Protein AF-A0AA37B321-F1 (afdb_monomer)

pLDDT: mean 78.09, std 16.92, range [36.75, 95.25]

Radius of gyration: 20.8 Å; Cα contacts (8 Å, |Δi|>4): 104; chains: 1; bounding box: 79×40×38 Å

Mean predicted aligned error: 10.74 Å

Sequence (140 aa):
MSIDNVVQYASPTEPSHASQALMEHLFSLRSLPCQQHLNEIASLSLEIQSLDTLNQLSILRDTAERQHLFENFESSSWFVQEGGDYLYRPELLRNAPLTKVILLLKETLTYRNWQGLLQLAHPHYLPQLLERIRDFSDLD

Foldseek 3Di:
DDDDPPPPDPDPDDQPPVRVVVVVVVLLVVQAFDLVLLQVLLVLCVVCVPPDPVVSLVVSLVVCVVVVRRVSPDQDPCCVVPVLCCQAVVVVLVPDDRSSLVNNSVCCSPPPCNVVSNVSGDPCSVVSSSVSSNVSHPDD

Solvent-accessible surface area (backbone atoms only — not comparable to full-atom values): 8390 Å² total; per-residue (Å²): 138,85,82,83,84,76,80,77,76,76,73,86,73,76,74,49,71,69,53,45,54,49,47,52,53,53,56,58,56,76,32,56,65,53,70,68,57,40,37,51,53,31,52,50,50,64,74,40,61,87,51,57,72,69,60,36,50,51,54,50,35,60,48,38,62,77,64,51,59,55,77,66,43,78,90,63,72,53,46,82,77,57,48,56,53,41,32,63,39,38,77,57,41,83,76,50,53,68,67,58,52,52,51,50,50,50,51,58,57,68,43,91,53,53,69,64,51,56,73,65,27,37,94,54,23,64,62,43,52,49,50,48,46,37,76,74,28,88,78,129

Secondary structure (DSSP, 8-state):
------------PPPPHHHHHHHHHHHHHHTSPPHHHHHHHHHHHHHTTTS-HHHHHHHHHHHHHHTTTTTTPPPPTHIIIIIHHHHH-GGGGGG--HHHHHHHHHHHHH-S-HHHHHHHS-TTHHHHHHHHHHTTS---

Nearest PDB structures (foldseek):
  6gtd-assembly1_A  TM=2.897E-01  e=9.690E+00  Francisella tularensis subsp. novicida U112

Structure (mmCIF, N/CA/C/O backbone):
data_AF-A0AA37B321-F1
#
_entry.id   AF-A0AA37B321-F1
#
loop_
_atom_site.group_PDB
_atom_site.id
_atom_site.type_symbol
_atom_site.label_atom_id
_atom_site.label_alt_id
_atom_site.label_comp_id
_atom_site.label_asym_id
_atom_site.label_entity_id
_atom_site.label_seq_id
_atom_site.pdbx_PDB_ins_code
_atom_site.Cartn_x
_atom_site.Cartn_y
_atom_site.Cartn_z
_atom_site.occupancy
_atom_site.B_iso_or_equiv
_atom_site.auth_seq_id
_atom_site.auth_comp_id
_atom_site.auth_asym_id
_atom_site.auth_atom_id
_atom_site.pdbx_PDB_model_num
ATOM 1 N N . MET A 1 1 ? 66.716 -24.145 -22.732 1.00 37.94 1 MET A N 1
ATOM 2 C CA . MET A 1 1 ? 65.586 -23.382 -23.294 1.00 37.94 1 MET A CA 1
ATOM 3 C C . MET A 1 1 ? 64.399 -23.635 -22.379 1.00 37.94 1 MET A C 1
ATOM 5 O O . MET A 1 1 ? 63.928 -24.763 -22.354 1.00 37.94 1 MET A O 1
ATOM 9 N N . SER A 1 2 ? 64.023 -22.659 -21.550 1.00 39.19 2 SER A N 1
ATOM 10 C CA . SER A 1 2 ? 62.854 -22.753 -20.660 1.00 39.19 2 SER A CA 1
ATOM 11 C C . SER A 1 2 ? 61.662 -22.112 -21.358 1.00 39.19 2 SER A C 1
ATOM 13 O O . SER A 1 2 ? 61.799 -21.018 -21.898 1.00 39.19 2 SER A O 1
ATOM 15 N N . ILE A 1 3 ? 60.528 -22.809 -21.383 1.00 44.16 3 ILE A N 1
ATOM 16 C CA . ILE A 1 3 ? 59.255 -22.288 -21.883 1.00 44.16 3 ILE A CA 1
ATOM 17 C C . ILE A 1 3 ? 58.420 -21.960 -20.646 1.00 44.16 3 ILE A C 1
ATOM 19 O O . ILE A 1 3 ? 57.939 -22.867 -19.967 1.00 44.16 3 ILE A O 1
ATOM 23 N N . ASP A 1 4 ? 58.304 -20.673 -20.329 1.00 43.28 4 ASP A N 1
ATOM 24 C CA . ASP A 1 4 ? 57.381 -20.164 -19.318 1.00 43.28 4 ASP A CA 1
ATOM 25 C C . ASP A 1 4 ? 55.942 -20.329 -19.822 1.00 43.28 4 ASP A C 1
ATOM 27 O O . ASP A 1 4 ? 55.496 -19.650 -20.747 1.00 43.28 4 ASP A O 1
ATOM 31 N N . ASN A 1 5 ? 55.211 -21.258 -19.209 1.00 46.34 5 ASN A N 1
ATOM 32 C CA . ASN A 1 5 ? 53.778 -21.430 -19.415 1.00 46.34 5 ASN A CA 1
ATOM 33 C C . ASN A 1 5 ? 53.039 -20.377 -18.573 1.00 46.34 5 ASN A C 1
ATOM 35 O O . ASN A 1 5 ? 52.641 -20.628 -17.435 1.00 46.34 5 ASN A O 1
ATOM 39 N N . VAL A 1 6 ? 52.880 -19.173 -19.120 1.00 44.94 6 VAL A N 1
ATOM 40 C CA . VAL A 1 6 ? 52.028 -18.142 -18.519 1.00 44.94 6 VAL A CA 1
ATOM 41 C C . VAL A 1 6 ? 50.581 -18.456 -18.891 1.00 44.94 6 VAL A C 1
ATOM 43 O O . VAL A 1 6 ? 50.131 -18.169 -19.999 1.00 44.94 6 VAL A O 1
ATOM 46 N N . VAL A 1 7 ? 49.842 -19.063 -17.962 1.00 46.66 7 VAL A N 1
ATOM 47 C CA . VAL A 1 7 ? 48.380 -19.141 -18.042 1.00 46.66 7 VAL A CA 1
ATOM 48 C C . VAL A 1 7 ? 47.850 -17.709 -17.968 1.00 46.66 7 VAL A C 1
ATOM 50 O O . VAL A 1 7 ? 47.877 -17.079 -16.911 1.00 46.66 7 VAL A O 1
ATOM 53 N N . GLN A 1 8 ? 47.412 -17.170 -19.107 1.00 36.75 8 GLN A N 1
ATOM 54 C CA . GLN A 1 8 ? 46.680 -15.910 -19.158 1.00 36.75 8 GLN A CA 1
ATOM 55 C C . GLN A 1 8 ? 45.347 -16.104 -18.429 1.00 36.75 8 GLN A C 1
ATOM 57 O O . GLN A 1 8 ? 44.440 -16.762 -18.936 1.00 36.75 8 GLN A O 1
ATOM 62 N N . TYR A 1 9 ? 45.230 -15.538 -17.229 1.00 43.00 9 TYR A N 1
ATOM 63 C CA . TYR A 1 9 ? 43.936 -15.346 -16.590 1.00 43.00 9 TYR A CA 1
ATOM 64 C C . TYR A 1 9 ? 43.117 -14.414 -17.483 1.00 43.00 9 TYR A C 1
ATOM 66 O O . TYR A 1 9 ? 43.483 -13.254 -17.680 1.00 43.00 9 TYR A O 1
ATOM 74 N N . ALA A 1 10 ? 42.042 -14.948 -18.064 1.00 45.22 10 ALA A N 1
ATOM 75 C CA . ALA A 1 10 ? 41.063 -14.157 -18.790 1.00 45.22 10 ALA A CA 1
ATOM 76 C C . ALA A 1 10 ? 40.604 -12.992 -17.901 1.00 45.22 10 ALA A C 1
ATOM 78 O O . ALA A 1 10 ? 40.234 -13.185 -16.741 1.00 45.22 10 ALA A O 1
ATOM 79 N N . SER A 1 11 ? 40.687 -11.780 -18.447 1.00 48.44 11 SER A N 1
ATOM 80 C CA . SER A 1 11 ? 40.209 -10.553 -17.816 1.00 48.44 11 SER A CA 1
ATOM 81 C C . SER A 1 11 ? 38.733 -10.695 -17.422 1.00 48.44 11 SER A C 1
ATOM 83 O O . SER A 1 11 ? 38.000 -11.413 -18.107 1.00 48.44 11 SER A O 1
ATOM 85 N N . PRO A 1 12 ? 38.273 -10.036 -16.343 1.00 47.69 12 PRO A N 1
ATOM 86 C CA . PRO A 1 12 ? 36.894 -10.160 -15.899 1.00 47.69 12 PRO A CA 1
ATOM 87 C C . PRO A 1 12 ? 35.981 -9.576 -16.977 1.00 47.69 12 PRO A C 1
ATOM 89 O O . PRO A 1 12 ? 35.979 -8.373 -17.224 1.00 47.69 12 PRO A O 1
ATOM 92 N N . THR A 1 13 ? 35.246 -10.450 -17.659 1.00 55.81 13 THR A N 1
ATOM 93 C CA . THR A 1 13 ? 34.224 -10.070 -18.629 1.00 55.81 13 THR A CA 1
ATOM 94 C C . THR A 1 13 ? 33.170 -9.250 -17.893 1.00 55.81 13 THR A C 1
ATOM 96 O O . THR A 1 13 ? 32.616 -9.726 -16.899 1.00 55.81 13 THR A O 1
ATOM 99 N N . GLU A 1 14 ? 32.905 -8.022 -18.348 1.00 55.88 14 GLU A N 1
ATOM 100 C CA . GLU A 1 14 ? 31.799 -7.224 -17.818 1.00 55.88 14 GLU A CA 1
ATOM 101 C C . GLU A 1 14 ? 30.509 -8.062 -17.860 1.00 55.88 14 GLU A C 1
ATOM 103 O O . GLU A 1 14 ? 30.259 -8.756 -18.856 1.00 55.88 14 GLU A O 1
ATOM 108 N N . PRO A 1 15 ? 29.709 -8.074 -16.778 1.00 55.75 15 PRO A N 1
ATOM 109 C CA . PRO A 1 15 ? 28.511 -8.894 -16.733 1.00 55.75 15 PRO A CA 1
ATOM 110 C C . PRO A 1 15 ? 27.585 -8.474 -17.871 1.00 55.75 15 PRO A C 1
ATOM 112 O O . PRO A 1 15 ? 27.297 -7.291 -18.038 1.00 55.75 15 PRO A O 1
ATOM 115 N N . SER A 1 16 ? 27.125 -9.450 -18.657 1.00 64.38 16 SER A N 1
ATOM 116 C CA . SER A 1 16 ? 26.187 -9.202 -19.755 1.00 64.38 16 SER A CA 1
ATOM 117 C C . SER A 1 16 ? 24.950 -8.446 -19.252 1.00 64.38 16 SER A C 1
ATOM 119 O O . SER A 1 16 ? 24.563 -8.616 -18.096 1.00 64.38 16 SER A O 1
ATOM 121 N N . HIS A 1 17 ? 24.276 -7.674 -20.109 1.00 58.28 17 HIS A N 1
ATOM 122 C CA . HIS A 1 17 ? 23.028 -6.985 -19.741 1.00 58.28 17 HIS A CA 1
ATOM 123 C C . HIS A 1 17 ? 21.987 -7.921 -19.103 1.00 58.28 17 HIS A C 1
ATOM 125 O O . HIS A 1 17 ? 21.289 -7.528 -18.174 1.00 58.28 17 HIS A O 1
ATOM 131 N N . ALA A 1 18 ? 21.922 -9.182 -19.546 1.00 54.34 18 ALA A N 1
ATOM 132 C CA . ALA A 1 18 ? 21.056 -10.192 -18.942 1.00 54.34 18 ALA A CA 1
ATOM 133 C C . ALA A 1 18 ? 21.504 -10.562 -17.519 1.00 54.34 18 ALA A C 1
ATOM 135 O O . ALA A 1 18 ? 20.675 -10.717 -16.632 1.00 54.34 18 ALA A O 1
ATOM 136 N N . SER A 1 19 ? 22.812 -10.667 -17.278 1.00 54.72 19 SER A N 1
ATOM 137 C CA . SER A 1 19 ? 23.385 -10.914 -15.950 1.00 54.72 19 SER A CA 1
ATOM 138 C C . SER A 1 19 ? 23.197 -9.722 -15.011 1.00 54.72 19 SER A C 1
ATOM 140 O O . SER A 1 19 ? 22.938 -9.930 -13.833 1.00 54.72 19 SER A O 1
ATOM 142 N N . GLN A 1 20 ? 23.284 -8.493 -15.525 1.00 54.94 20 GLN A N 1
ATOM 143 C CA . GLN A 1 20 ? 23.026 -7.270 -14.762 1.00 54.94 20 GLN A CA 1
ATOM 144 C C . GLN A 1 20 ? 21.550 -7.162 -14.369 1.00 54.94 20 GLN A C 1
ATOM 146 O O . GLN A 1 20 ? 21.258 -7.048 -13.185 1.00 54.94 20 GLN A O 1
ATOM 151 N N . ALA A 1 21 ? 20.624 -7.326 -15.319 1.00 55.81 21 ALA A N 1
ATOM 152 C CA . ALA A 1 21 ? 19.187 -7.330 -15.037 1.00 55.81 21 ALA A CA 1
ATOM 153 C C . ALA A 1 21 ? 18.792 -8.451 -14.059 1.00 55.81 21 ALA A C 1
ATOM 155 O O . ALA A 1 21 ? 17.957 -8.265 -13.177 1.00 55.81 21 ALA A O 1
ATOM 156 N N . LEU A 1 22 ? 19.424 -9.624 -14.173 1.00 47.22 22 LEU A N 1
ATOM 157 C CA . LEU A 1 22 ? 19.194 -10.740 -13.259 1.00 47.22 22 LEU A CA 1
ATOM 158 C C . LEU A 1 22 ? 19.779 -10.469 -11.865 1.00 47.22 22 LEU A C 1
ATOM 160 O O . LEU A 1 22 ? 19.151 -10.824 -10.872 1.00 47.22 22 LEU A O 1
ATOM 164 N N . MET A 1 23 ? 20.931 -9.797 -11.764 1.00 50.22 23 MET A N 1
ATOM 165 C CA . MET A 1 23 ? 21.464 -9.328 -10.481 1.00 50.22 23 MET A CA 1
ATOM 166 C C . MET A 1 23 ? 20.562 -8.262 -9.856 1.00 50.22 23 MET A C 1
ATOM 168 O O . MET A 1 23 ? 20.219 -8.407 -8.689 1.00 50.22 23 MET A O 1
ATOM 172 N N . GLU A 1 24 ? 20.108 -7.256 -10.605 1.00 55.62 24 GLU A N 1
ATOM 173 C CA . GLU A 1 24 ? 19.142 -6.254 -10.129 1.00 55.62 2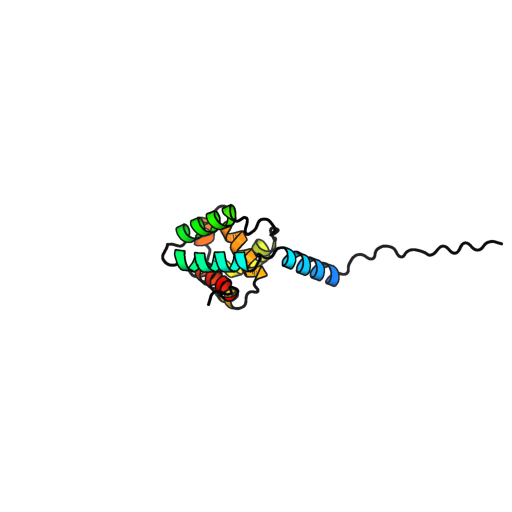4 GLU A CA 1
ATOM 174 C C . GLU A 1 24 ? 17.850 -6.913 -9.629 1.00 55.62 24 GLU A C 1
ATOM 176 O O . GLU A 1 24 ? 17.370 -6.603 -8.537 1.00 55.62 24 GLU A O 1
ATOM 181 N N . HIS A 1 25 ? 17.328 -7.902 -10.361 1.00 52.47 25 HIS A N 1
ATOM 182 C CA . HIS A 1 25 ? 16.177 -8.690 -9.923 1.00 52.47 25 HIS A CA 1
ATOM 183 C C . HIS A 1 25 ? 16.450 -9.497 -8.646 1.00 52.47 25 HIS A C 1
ATOM 185 O O . HIS A 1 25 ? 15.601 -9.530 -7.757 1.00 52.47 25 HIS A O 1
ATOM 191 N N . LEU A 1 26 ? 17.624 -10.116 -8.504 1.00 48.94 26 LEU A N 1
ATOM 192 C CA . LEU A 1 26 ? 17.997 -10.863 -7.296 1.00 48.94 26 LEU A CA 1
ATOM 193 C C . LEU A 1 26 ? 18.236 -9.947 -6.082 1.00 48.94 26 LEU A C 1
ATOM 195 O O . LEU A 1 26 ? 17.851 -10.299 -4.965 1.00 48.94 26 LEU A O 1
ATOM 199 N N . PHE A 1 27 ? 18.823 -8.764 -6.275 1.00 51.06 27 PHE A N 1
ATOM 200 C CA . PHE A 1 27 ? 18.965 -7.743 -5.229 1.00 51.06 27 PHE A CA 1
ATOM 201 C C . PHE A 1 27 ? 17.602 -7.176 -4.807 1.00 51.06 27 PHE A C 1
ATOM 203 O O . PHE A 1 27 ? 17.352 -6.979 -3.616 1.00 51.06 27 PHE A O 1
ATOM 210 N N . SER A 1 28 ? 16.676 -7.031 -5.758 1.00 54.28 28 SER A N 1
ATOM 211 C CA . SER A 1 28 ? 15.287 -6.643 -5.502 1.00 54.28 28 SER A CA 1
ATOM 212 C C . SER A 1 28 ? 14.477 -7.695 -4.725 1.00 54.28 28 SER A C 1
ATOM 214 O O . SER A 1 28 ? 13.443 -7.353 -4.154 1.00 54.28 28 SER A O 1
ATOM 216 N N . LEU A 1 29 ? 14.912 -8.962 -4.697 1.00 53.78 29 LEU A N 1
ATOM 217 C CA . LEU A 1 29 ? 14.281 -10.028 -3.906 1.00 53.78 29 LEU A CA 1
ATOM 218 C C . LEU A 1 29 ? 14.790 -10.071 -2.462 1.00 53.78 29 LEU A C 1
ATOM 220 O O . LEU A 1 29 ? 14.010 -10.332 -1.552 1.00 53.78 29 LEU A O 1
ATOM 224 N N . ARG A 1 30 ? 16.079 -9.783 -2.231 1.00 56.84 30 ARG A N 1
ATOM 225 C CA . ARG A 1 30 ? 16.677 -9.753 -0.878 1.00 56.84 30 ARG A CA 1
ATOM 226 C C . ARG A 1 30 ? 16.142 -8.636 0.011 1.00 56.84 30 ARG A C 1
ATOM 228 O O . ARG A 1 30 ? 16.342 -8.666 1.219 1.00 56.84 30 ARG A O 1
ATOM 235 N N . SER A 1 31 ? 15.511 -7.653 -0.604 1.00 63.84 31 SER A N 1
ATOM 236 C CA . SER A 1 31 ? 14.986 -6.468 0.047 1.00 63.84 31 SER A CA 1
ATOM 237 C C . SER A 1 31 ? 13.515 -6.649 0.459 1.00 63.84 31 SER A C 1
ATOM 239 O O . SER A 1 31 ? 13.043 -5.927 1.330 1.00 63.84 31 SER A O 1
ATOM 241 N N . LEU A 1 32 ? 12.788 -7.641 -0.076 1.00 72.44 32 LEU A N 1
ATOM 242 C CA . LEU A 1 32 ? 11.370 -7.838 0.249 1.00 72.44 32 LEU A CA 1
ATOM 243 C C . LEU A 1 32 ? 11.126 -8.043 1.758 1.00 72.44 32 LEU A C 1
ATOM 245 O O . LEU A 1 32 ? 11.906 -8.736 2.415 1.00 72.44 32 LEU A O 1
ATOM 249 N N . PRO A 1 33 ? 10.029 -7.488 2.306 1.00 77.12 33 PRO A N 1
ATOM 250 C CA . PRO A 1 33 ? 9.616 -7.758 3.675 1.00 77.12 33 PRO A CA 1
ATOM 251 C C . PRO A 1 33 ? 9.380 -9.259 3.856 1.00 77.12 33 PRO A C 1
ATOM 253 O O . PRO A 1 33 ? 8.889 -9.940 2.954 1.00 77.12 33 PRO A O 1
ATOM 256 N N . CYS A 1 34 ? 9.733 -9.779 5.031 1.00 84.75 34 CYS A N 1
ATOM 257 C CA . CYS A 1 34 ? 9.420 -11.159 5.379 1.00 84.75 34 CYS A CA 1
ATOM 258 C C . CYS A 1 34 ? 7.898 -11.353 5.511 1.00 84.75 34 CYS A C 1
ATOM 260 O O . CYS A 1 34 ? 7.149 -10.394 5.703 1.00 84.75 34 CYS A O 1
ATOM 262 N N . GLN A 1 35 ? 7.437 -12.605 5.458 1.00 87.25 35 GLN A N 1
ATOM 263 C CA . GLN A 1 35 ? 6.006 -12.924 5.522 1.00 87.25 35 GLN A CA 1
ATOM 264 C C . GLN A 1 35 ? 5.320 -12.364 6.778 1.00 87.25 35 GLN A C 1
ATOM 266 O O . GLN A 1 35 ? 4.191 -11.891 6.711 1.00 87.25 35 GLN A O 1
ATOM 271 N N . GLN A 1 36 ? 6.024 -12.349 7.914 1.00 87.44 36 GLN A N 1
ATOM 272 C CA . GLN A 1 36 ? 5.512 -11.759 9.150 1.00 87.44 36 GLN A CA 1
ATOM 273 C C . GLN A 1 36 ? 5.146 -10.278 8.960 1.00 87.44 36 GLN A C 1
ATOM 275 O O . GLN A 1 36 ? 4.046 -9.873 9.317 1.00 87.44 36 GLN A O 1
ATOM 280 N N . HIS A 1 37 ? 6.021 -9.488 8.336 1.00 87.62 37 HIS A N 1
ATOM 281 C CA . HIS A 1 37 ? 5.761 -8.076 8.052 1.00 87.62 37 HIS A CA 1
ATOM 282 C C . HIS A 1 37 ? 4.577 -7.880 7.092 1.00 87.62 37 HIS A C 1
ATOM 284 O O . HIS A 1 37 ? 3.800 -6.942 7.258 1.00 87.62 37 HIS A O 1
ATOM 290 N N . LEU A 1 38 ? 4.407 -8.766 6.102 1.00 89.50 38 LEU A N 1
ATOM 291 C CA . LEU A 1 38 ? 3.242 -8.732 5.208 1.00 89.50 38 LEU A CA 1
ATOM 292 C C . LEU A 1 38 ? 1.943 -8.978 5.974 1.00 89.50 38 LEU A C 1
ATOM 294 O O . LEU A 1 38 ? 0.988 -8.224 5.807 1.00 89.50 38 LEU A O 1
ATOM 298 N N . ASN A 1 39 ? 1.930 -9.987 6.844 1.00 91.31 39 ASN A N 1
ATOM 299 C CA . ASN A 1 39 ? 0.775 -10.314 7.675 1.00 91.31 39 ASN A CA 1
ATOM 300 C C . ASN A 1 39 ? 0.443 -9.173 8.651 1.00 91.31 39 ASN A C 1
ATOM 302 O O . ASN A 1 39 ? -0.727 -8.860 8.851 1.00 91.31 39 ASN A O 1
ATOM 306 N N . GLU A 1 40 ? 1.452 -8.506 9.215 1.00 90.56 40 GLU A N 1
ATOM 307 C CA . GLU A 1 40 ? 1.259 -7.346 10.093 1.00 90.56 40 GLU A CA 1
ATOM 308 C C . GLU A 1 40 ? 0.626 -6.162 9.349 1.00 90.56 40 GLU A C 1
ATOM 310 O O . GLU A 1 40 ? -0.376 -5.614 9.810 1.00 90.56 40 GLU A O 1
ATOM 315 N N . ILE A 1 41 ? 1.142 -5.805 8.165 1.00 91.94 41 ILE A N 1
ATOM 316 C CA . ILE A 1 41 ? 0.548 -4.744 7.333 1.00 91.94 41 ILE A CA 1
ATOM 317 C C . ILE A 1 41 ? -0.876 -5.123 6.914 1.00 91.94 41 ILE A C 1
ATOM 319 O O . ILE A 1 41 ? -1.774 -4.281 6.939 1.00 91.94 41 ILE A O 1
ATOM 323 N N . ALA A 1 42 ? -1.096 -6.382 6.539 1.00 93.25 42 ALA A N 1
ATOM 324 C CA . ALA A 1 42 ? -2.398 -6.882 6.129 1.00 93.25 42 ALA A CA 1
ATOM 325 C C . ALA A 1 42 ? -3.422 -6.816 7.276 1.00 93.25 42 ALA A C 1
ATOM 327 O O . ALA A 1 42 ? -4.510 -6.272 7.073 1.00 93.25 42 ALA A O 1
ATOM 328 N N . SER A 1 43 ? -3.059 -7.255 8.486 1.00 93.75 43 SER A N 1
ATOM 329 C CA . SER A 1 43 ? -3.910 -7.158 9.683 1.00 93.75 43 SER A CA 1
ATOM 330 C C . SER A 1 43 ? -4.222 -5.703 10.011 1.00 93.75 43 SER A C 1
ATOM 332 O O . SER A 1 43 ? -5.387 -5.319 10.118 1.00 93.75 43 SER A O 1
ATOM 334 N N . LEU A 1 44 ? -3.188 -4.859 10.058 1.00 94.31 44 LEU A N 1
ATOM 335 C CA . LEU A 1 44 ? -3.345 -3.435 10.323 1.00 94.31 44 LEU A CA 1
ATOM 336 C C . LEU A 1 44 ? -4.268 -2.770 9.296 1.00 94.31 44 LEU A C 1
ATOM 338 O O . LEU A 1 44 ? -5.096 -1.940 9.660 1.00 94.31 44 LEU A O 1
ATOM 342 N N . SER A 1 45 ? -4.170 -3.157 8.019 1.00 94.00 45 SER A N 1
ATOM 343 C CA . SER A 1 45 ? -5.022 -2.616 6.956 1.00 94.00 45 SER A CA 1
ATOM 344 C C . SER A 1 45 ? -6.512 -2.886 7.182 1.00 94.00 45 SER A C 1
ATOM 346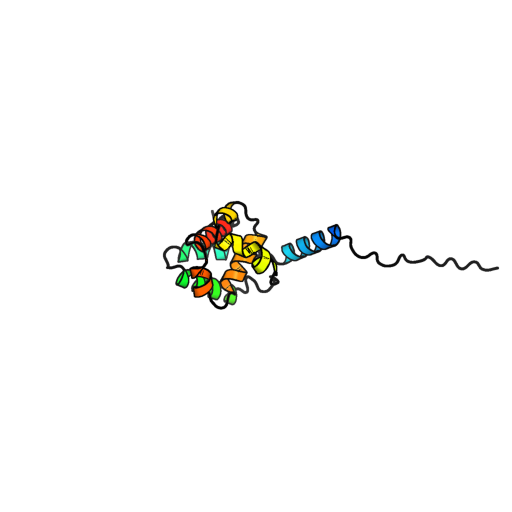 O O . SER A 1 45 ? -7.339 -2.060 6.799 1.00 94.00 45 SER A O 1
ATOM 348 N N . LEU A 1 46 ? -6.859 -4.013 7.815 1.00 94.12 46 LEU A N 1
ATOM 349 C CA . LEU A 1 46 ? -8.236 -4.355 8.176 1.00 94.12 46 LEU A CA 1
ATOM 350 C C . LEU A 1 46 ? -8.703 -3.552 9.392 1.00 94.12 46 LEU A C 1
ATOM 352 O O . LEU A 1 46 ? -9.836 -3.072 9.410 1.00 94.12 46 LEU A O 1
ATOM 356 N N . GLU A 1 47 ? -7.829 -3.358 10.380 1.00 95.06 47 GLU A N 1
ATOM 357 C CA . GLU A 1 47 ? -8.125 -2.582 11.591 1.00 95.06 47 GLU A CA 1
ATOM 358 C C . GLU A 1 47 ? -8.427 -1.110 11.277 1.00 95.06 47 GLU A C 1
ATOM 360 O O . GLU A 1 47 ? -9.341 -0.519 11.855 1.00 95.06 47 GLU A O 1
ATOM 365 N N . ILE A 1 48 ? -7.692 -0.522 10.330 1.00 94.62 48 ILE A N 1
ATOM 366 C CA . ILE A 1 48 ? -7.803 0.902 9.982 1.00 94.62 48 ILE A CA 1
ATOM 367 C C . ILE A 1 48 ? -8.766 1.186 8.824 1.00 94.62 48 ILE A C 1
ATOM 369 O O . ILE A 1 48 ? -8.958 2.351 8.480 1.00 94.62 48 ILE A O 1
ATOM 373 N N . GLN A 1 49 ? -9.377 0.166 8.209 1.00 93.62 49 GLN A N 1
ATOM 374 C CA . GLN A 1 49 ? -10.140 0.312 6.957 1.00 93.62 49 GLN A CA 1
ATOM 375 C C . GLN A 1 49 ? -11.291 1.331 7.028 1.00 93.62 49 GLN A C 1
ATOM 377 O O . GLN A 1 49 ? -11.702 1.880 6.008 1.00 93.62 49 GLN A O 1
ATOM 382 N N . SER A 1 50 ? -11.840 1.552 8.226 1.00 93.06 50 SER A N 1
ATOM 383 C CA . SER A 1 50 ? -12.967 2.455 8.479 1.00 93.06 50 SER A CA 1
ATOM 384 C C . SER A 1 50 ? -12.551 3.916 8.661 1.00 93.06 50 SER A C 1
ATOM 386 O O . SER A 1 50 ? -13.412 4.796 8.672 1.00 93.06 50 SER A O 1
ATOM 388 N N . LEU A 1 51 ? -11.252 4.183 8.815 1.00 93.69 51 LEU A N 1
ATOM 389 C CA . LEU A 1 51 ? -10.704 5.528 8.962 1.00 93.69 51 LEU A CA 1
ATOM 390 C C . LEU A 1 51 ? -10.614 6.227 7.602 1.00 93.69 51 LEU A C 1
ATOM 392 O O . LEU A 1 51 ? -10.592 5.581 6.556 1.00 93.69 51 LEU A O 1
ATOM 396 N N . ASP A 1 52 ? -10.515 7.554 7.594 1.00 91.06 52 ASP A N 1
ATOM 397 C CA . ASP A 1 52 ? -10.199 8.284 6.367 1.00 91.06 52 ASP A CA 1
ATOM 398 C C . ASP A 1 52 ? -8.753 8.023 5.909 1.00 91.06 52 ASP A C 1
ATOM 400 O O . ASP A 1 52 ? -7.873 7.670 6.697 1.00 91.06 52 ASP A O 1
ATOM 404 N N . THR A 1 53 ? -8.497 8.237 4.618 1.00 88.69 53 THR A N 1
ATOM 405 C CA . THR A 1 53 ? -7.219 7.933 3.960 1.00 88.69 53 THR A CA 1
ATOM 406 C C . THR A 1 53 ? -6.008 8.560 4.656 1.00 88.69 53 THR A C 1
ATOM 408 O O . THR A 1 53 ? -4.951 7.937 4.711 1.00 88.69 53 THR A O 1
ATOM 411 N N . LEU A 1 54 ? -6.129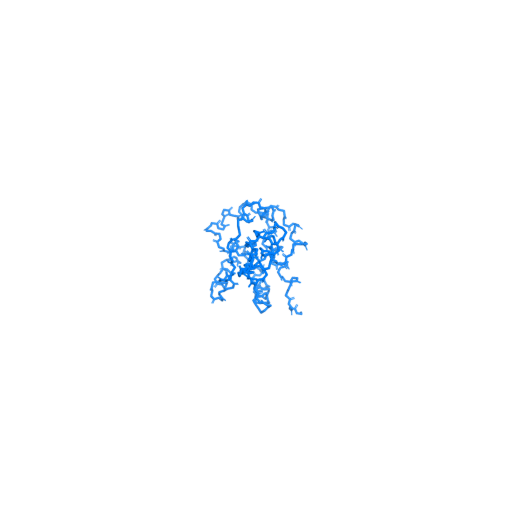 9.780 5.194 1.00 88.56 54 LEU A N 1
ATOM 412 C CA . LEU A 1 54 ? -5.000 10.453 5.843 1.00 88.56 54 LEU A CA 1
ATOM 413 C C . LEU A 1 54 ? -4.656 9.787 7.174 1.00 88.56 54 LEU A C 1
ATOM 415 O O . LEU A 1 54 ? -3.480 9.542 7.446 1.00 88.56 54 LEU A O 1
ATOM 419 N N . ASN A 1 55 ? -5.670 9.447 7.968 1.00 91.69 55 ASN A N 1
ATOM 420 C CA . ASN A 1 55 ? -5.471 8.706 9.209 1.00 91.69 55 ASN A CA 1
ATOM 421 C C . ASN A 1 55 ? -4.940 7.289 8.953 1.00 91.69 55 ASN A C 1
ATOM 423 O O . ASN A 1 55 ? -4.031 6.853 9.660 1.00 91.69 55 ASN A O 1
ATOM 427 N N . GLN A 1 56 ? -5.415 6.608 7.903 1.00 93.31 56 GLN A N 1
ATOM 428 C CA . GLN A 1 56 ? -4.857 5.314 7.495 1.00 93.31 56 GLN A CA 1
ATOM 429 C C . GLN A 1 56 ? -3.357 5.418 7.179 1.00 93.31 56 GLN A C 1
ATOM 431 O O . GLN A 1 56 ? -2.559 4.654 7.721 1.00 93.31 56 GLN A O 1
ATOM 436 N N . LEU A 1 57 ? -2.954 6.390 6.350 1.00 91.75 57 LEU A N 1
ATOM 437 C CA . LEU A 1 57 ? -1.544 6.597 5.996 1.00 91.75 57 LEU A CA 1
ATOM 438 C C . LEU A 1 57 ? -0.678 6.954 7.203 1.00 91.75 57 LEU A C 1
ATOM 440 O O . LEU A 1 57 ? 0.442 6.457 7.307 1.00 91.75 57 LEU A O 1
ATOM 444 N N . SER A 1 58 ? -1.189 7.784 8.117 1.00 91.31 58 SER A N 1
ATOM 445 C CA . SER A 1 58 ? -0.457 8.140 9.335 1.00 91.31 58 SER A CA 1
ATOM 446 C C . SER A 1 58 ? -0.149 6.900 10.169 1.00 91.31 58 SER A C 1
ATOM 448 O O . SER A 1 58 ? 1.006 6.667 10.507 1.00 91.31 58 SER A O 1
ATOM 450 N N . ILE A 1 59 ? -1.156 6.064 10.436 1.00 94.00 59 ILE A N 1
ATOM 451 C CA . ILE A 1 59 ? -0.986 4.852 11.247 1.00 94.00 59 ILE A CA 1
ATOM 452 C C . ILE A 1 59 ? -0.070 3.838 10.547 1.00 94.00 59 ILE A C 1
ATOM 454 O O . ILE A 1 59 ? 0.780 3.224 11.199 1.00 94.00 59 ILE A O 1
ATOM 458 N N . LEU A 1 60 ? -0.210 3.674 9.226 1.00 93.19 60 LEU A N 1
ATOM 459 C CA . LEU A 1 60 ? 0.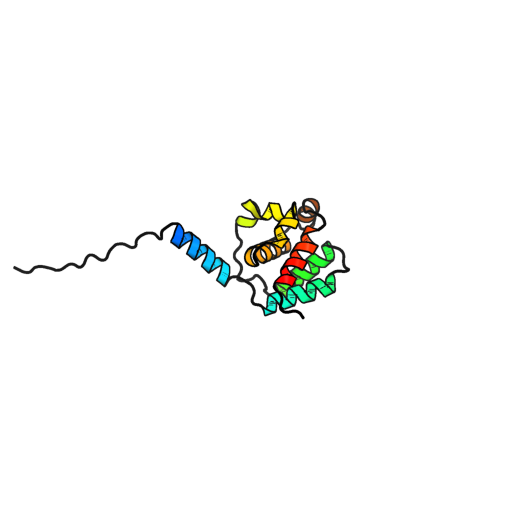653 2.796 8.433 1.00 93.19 60 LEU A CA 1
ATOM 460 C C . LEU A 1 60 ? 2.113 3.251 8.474 1.00 93.19 60 LEU A C 1
ATOM 462 O O . LEU A 1 60 ? 2.990 2.416 8.683 1.00 93.19 60 LEU A O 1
ATOM 466 N N . ARG A 1 61 ? 2.387 4.554 8.319 1.00 91.44 61 ARG A N 1
ATOM 467 C CA . ARG A 1 61 ? 3.755 5.088 8.397 1.00 91.44 61 ARG A CA 1
ATOM 468 C C . ARG A 1 61 ? 4.333 4.882 9.786 1.00 91.44 61 ARG A C 1
ATOM 470 O O . ARG A 1 61 ? 5.410 4.311 9.903 1.00 91.44 61 ARG A O 1
ATOM 477 N N . ASP A 1 62 ? 3.615 5.302 10.822 1.00 91.94 62 ASP A N 1
ATOM 478 C CA . ASP A 1 62 ? 4.108 5.233 12.197 1.00 91.94 62 ASP A CA 1
ATOM 479 C C . ASP A 1 62 ? 4.360 3.774 12.619 1.00 91.94 62 ASP A C 1
ATOM 481 O O . ASP A 1 62 ? 5.252 3.479 13.415 1.00 91.94 62 ASP A O 1
ATOM 485 N N . THR A 1 63 ? 3.592 2.824 12.083 1.00 90.81 63 THR A N 1
ATOM 486 C CA . THR A 1 63 ? 3.838 1.393 12.299 1.00 90.81 63 THR A CA 1
ATOM 487 C C . THR A 1 63 ? 5.033 0.898 11.493 1.00 90.81 63 THR A C 1
ATOM 489 O O . THR A 1 63 ? 5.910 0.252 12.064 1.00 90.81 63 THR A O 1
ATOM 492 N N . ALA A 1 64 ? 5.126 1.269 10.215 1.00 88.56 64 ALA A N 1
ATOM 493 C CA . ALA A 1 64 ? 6.246 0.892 9.364 1.00 88.56 64 ALA A CA 1
ATOM 494 C C . ALA A 1 64 ? 7.599 1.399 9.881 1.00 88.56 64 ALA A C 1
ATOM 496 O O . ALA A 1 64 ? 8.589 0.672 9.809 1.00 88.56 64 ALA A O 1
ATOM 497 N N . GLU A 1 65 ? 7.635 2.614 10.428 1.00 88.50 65 GLU A N 1
ATOM 498 C CA . GLU A 1 65 ? 8.820 3.200 11.056 1.00 88.50 65 GLU A CA 1
ATOM 499 C C . GLU A 1 65 ? 9.192 2.465 12.347 1.00 88.50 65 GLU A C 1
ATOM 501 O O . GLU A 1 65 ? 10.335 2.041 12.495 1.00 88.50 65 GLU A O 1
ATOM 506 N N . ARG A 1 66 ? 8.232 2.242 13.258 1.00 89.19 66 ARG A N 1
ATOM 507 C CA . ARG A 1 66 ? 8.483 1.530 14.529 1.00 89.19 66 ARG A CA 1
ATOM 508 C C . ARG A 1 66 ? 8.975 0.098 14.330 1.00 89.19 66 ARG A C 1
ATOM 510 O O . ARG A 1 66 ? 9.718 -0.408 15.164 1.00 89.19 66 ARG A O 1
ATOM 517 N N . GLN A 1 67 ? 8.522 -0.558 13.268 1.00 85.06 67 GLN A N 1
ATOM 518 C CA . GLN A 1 67 ? 8.851 -1.948 12.961 1.00 85.06 67 GLN A CA 1
ATOM 519 C C . GLN A 1 67 ? 9.977 -2.090 11.933 1.00 85.06 67 GLN A C 1
ATOM 521 O O . GLN A 1 67 ? 10.317 -3.210 11.565 1.00 85.06 67 GLN A O 1
ATOM 526 N N . HIS A 1 68 ? 10.560 -0.983 11.463 1.00 84.44 68 HIS A N 1
ATOM 527 C CA . HIS A 1 68 ? 11.645 -1.002 10.480 1.00 84.44 68 HIS A CA 1
ATOM 528 C C . HIS A 1 68 ? 11.295 -1.776 9.188 1.00 84.44 68 HIS A C 1
ATOM 530 O O . HIS A 1 68 ? 12.162 -2.372 8.544 1.00 84.44 68 HIS A O 1
ATOM 536 N N . LEU A 1 69 ? 10.020 -1.747 8.765 1.00 79.69 69 LEU A N 1
ATOM 537 C CA . LEU A 1 69 ? 9.487 -2.626 7.708 1.00 79.69 69 LEU A CA 1
ATOM 538 C C . LEU A 1 69 ? 10.199 -2.480 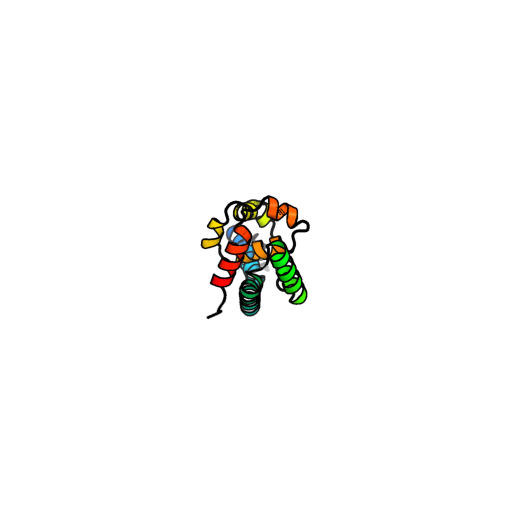6.355 1.00 79.69 69 LEU A C 1
ATOM 540 O O . LEU A 1 69 ? 10.231 -3.429 5.572 1.00 79.69 69 LEU A O 1
ATOM 544 N N . PHE A 1 70 ? 10.771 -1.304 6.079 1.00 76.44 70 PHE A N 1
ATOM 545 C CA . PHE A 1 70 ? 11.426 -0.982 4.807 1.00 76.44 70 PHE A CA 1
ATOM 546 C C . PHE A 1 70 ? 12.912 -0.636 4.939 1.00 76.44 70 PHE A C 1
ATOM 548 O O . PHE A 1 70 ? 13.489 -0.126 3.980 1.00 76.44 70 PHE A O 1
ATOM 555 N N . GLU A 1 71 ? 13.542 -0.889 6.091 1.00 71.44 71 GLU A N 1
ATOM 556 C CA . GLU A 1 71 ? 14.932 -0.475 6.353 1.00 71.44 71 GLU A CA 1
ATOM 557 C C . GLU A 1 71 ? 15.932 -1.067 5.342 1.00 71.44 71 GLU A C 1
ATOM 559 O O . GLU A 1 71 ? 16.904 -0.415 4.973 1.00 71.44 71 GLU A O 1
ATOM 564 N N . ASN A 1 72 ? 15.637 -2.255 4.805 1.00 67.00 72 ASN A N 1
ATOM 565 C CA . ASN A 1 72 ? 16.463 -2.938 3.801 1.00 67.00 72 ASN A CA 1
ATOM 566 C C . ASN A 1 72 ? 15.964 -2.767 2.357 1.00 67.00 72 ASN A C 1
ATOM 568 O O . ASN A 1 72 ? 16.497 -3.391 1.437 1.00 67.00 72 ASN A O 1
ATOM 572 N N . PHE A 1 73 ? 14.925 -1.961 2.135 1.00 68.00 73 PHE A N 1
ATOM 573 C CA . PHE A 1 73 ? 14.429 -1.687 0.793 1.00 68.00 73 PHE A CA 1
ATOM 574 C C . PHE A 1 73 ? 15.196 -0.499 0.228 1.00 68.00 73 PHE A C 1
ATOM 576 O O . PHE A 1 73 ? 15.077 0.608 0.751 1.00 68.00 73 PHE A O 1
ATOM 583 N N . GLU A 1 74 ? 15.949 -0.667 -0.854 1.00 63.25 74 GLU A N 1
ATOM 584 C CA . GLU A 1 74 ? 16.545 0.490 -1.526 1.00 63.25 74 GLU A CA 1
ATOM 585 C C . GLU A 1 74 ? 15.467 1.313 -2.245 1.00 63.25 74 GLU A C 1
ATOM 587 O O . GLU A 1 74 ? 14.404 0.810 -2.616 1.00 63.25 74 GLU A O 1
ATOM 592 N N . SER A 1 75 ? 15.670 2.628 -2.349 1.00 59.25 75 SER A N 1
ATOM 593 C CA . SER A 1 75 ? 14.776 3.468 -3.152 1.00 59.25 75 SER A CA 1
ATOM 594 C C . SER A 1 75 ? 15.016 3.146 -4.621 1.00 59.25 75 SER A C 1
ATOM 596 O O . SER A 1 75 ? 16.140 3.242 -5.109 1.00 59.25 75 SER A O 1
ATOM 598 N N . SER A 1 76 ? 13.962 2.743 -5.324 1.00 62.56 76 SER A N 1
ATOM 599 C CA . SER A 1 76 ? 14.039 2.530 -6.763 1.00 62.56 76 SER A CA 1
ATOM 600 C C . SER A 1 76 ? 13.604 3.801 -7.488 1.00 62.56 76 SER A C 1
ATOM 602 O O . SER A 1 76 ? 12.497 4.293 -7.262 1.00 62.56 76 SER A O 1
ATOM 604 N N . SER A 1 77 ? 14.401 4.260 -8.453 1.00 66.62 77 SER A N 1
ATOM 605 C CA . SER A 1 77 ? 13.995 5.295 -9.421 1.00 66.62 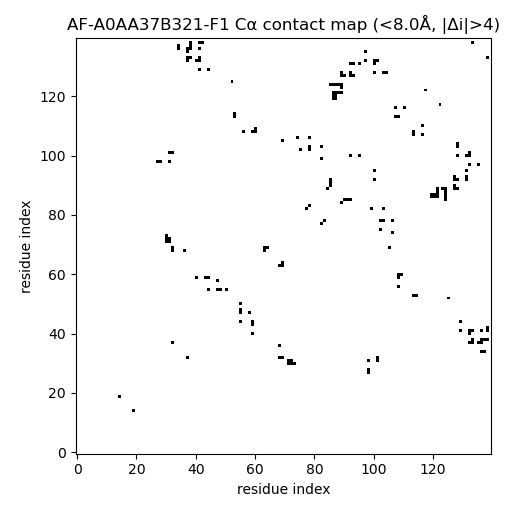77 SER A CA 1
ATOM 606 C C . SER A 1 77 ? 12.740 4.913 -10.225 1.00 66.62 77 SER A C 1
ATOM 608 O O . SER A 1 77 ? 12.100 5.776 -10.827 1.00 66.62 77 SER A O 1
ATOM 610 N N . TRP A 1 78 ? 12.352 3.634 -10.187 1.00 72.88 78 TRP A N 1
ATOM 611 C CA . TRP A 1 78 ? 11.171 3.079 -10.838 1.00 72.88 78 TRP A CA 1
ATOM 612 C C . TRP A 1 78 ? 9.869 3.809 -10.488 1.00 72.88 78 TRP A C 1
ATOM 614 O O . TRP A 1 78 ? 9.036 3.992 -11.372 1.00 72.88 78 TRP A O 1
ATOM 624 N N . PHE A 1 79 ? 9.674 4.271 -9.246 1.00 72.12 79 PHE A N 1
ATOM 625 C CA . PHE A 1 79 ? 8.421 4.951 -8.883 1.00 72.12 79 PHE A CA 1
ATOM 626 C C . PHE A 1 79 ? 8.192 6.226 -9.707 1.00 72.12 79 PHE A C 1
ATOM 628 O O . PHE A 1 79 ? 7.080 6.483 -10.160 1.00 72.12 79 PHE A O 1
ATOM 635 N N . VAL A 1 80 ? 9.265 6.978 -9.968 1.00 68.50 80 VAL A N 1
ATOM 636 C CA . VAL A 1 80 ? 9.234 8.211 -10.768 1.00 68.50 80 VAL A CA 1
ATOM 637 C C . VAL A 1 80 ? 9.026 7.921 -12.258 1.00 68.50 80 VAL A C 1
ATOM 639 O O . VAL A 1 80 ? 8.429 8.734 -12.956 1.00 68.50 80 VAL A O 1
ATOM 642 N N . GLN A 1 81 ? 9.519 6.782 -12.751 1.00 71.69 81 GLN A N 1
ATOM 643 C CA . GLN A 1 81 ? 9.484 6.431 -14.175 1.00 71.69 81 GLN A CA 1
ATOM 644 C C . GLN A 1 81 ? 8.195 5.712 -14.591 1.00 71.69 81 GLN A C 1
ATOM 646 O O . GLN A 1 81 ? 7.671 5.978 -15.667 1.00 71.69 81 GLN A O 1
ATOM 651 N N . GLU A 1 82 ? 7.698 4.804 -13.751 1.00 74.44 82 GLU A N 1
ATOM 652 C CA . GLU A 1 82 ? 6.610 3.873 -14.086 1.00 74.44 82 GLU A CA 1
ATOM 653 C C . GLU A 1 82 ? 5.615 3.676 -12.928 1.00 74.44 82 GLU A C 1
ATOM 655 O O . GLU A 1 82 ? 4.440 3.394 -13.154 1.00 74.44 82 GLU A O 1
ATOM 660 N N . GLY A 1 83 ? 6.046 3.832 -11.671 1.00 76.25 83 GLY A N 1
ATOM 661 C CA . GLY A 1 83 ? 5.172 3.620 -10.509 1.00 76.25 83 GLY A CA 1
ATOM 662 C C . GLY A 1 83 ? 4.030 4.629 -10.392 1.00 76.25 83 GLY A C 1
ATOM 663 O O . GLY A 1 83 ? 2.982 4.302 -9.835 1.00 76.25 83 GLY A O 1
ATOM 664 N N . GLY A 1 84 ? 4.192 5.818 -10.979 1.00 81.69 84 GLY A N 1
ATOM 665 C CA . GLY A 1 84 ? 3.146 6.835 -11.050 1.00 81.69 84 GLY A CA 1
ATOM 666 C C . GLY A 1 84 ? 1.859 6.343 -11.716 1.00 81.69 84 GLY A C 1
ATOM 667 O O . GLY A 1 84 ? 0.779 6.739 -11.285 1.00 81.69 84 GLY A O 1
ATOM 668 N N . ASP A 1 85 ? 1.935 5.427 -12.686 1.00 87.75 85 ASP A N 1
ATOM 669 C CA . ASP A 1 85 ? 0.747 4.908 -13.375 1.00 87.75 85 ASP A CA 1
ATOM 670 C C . ASP A 1 85 ? -0.229 4.235 -12.407 1.00 87.75 85 ASP A C 1
ATOM 672 O O . ASP A 1 85 ? -1.440 4.390 -12.544 1.00 87.75 85 ASP A O 1
ATOM 676 N N . TYR A 1 86 ? 0.279 3.560 -11.375 1.00 89.81 86 TYR A N 1
ATOM 677 C CA . TYR A 1 86 ? -0.543 2.889 -10.367 1.00 89.81 86 TYR A CA 1
ATOM 678 C C . TYR A 1 86 ? -1.308 3.878 -9.482 1.00 89.81 86 TYR A C 1
ATOM 680 O O . TYR A 1 86 ? -2.380 3.531 -8.987 1.00 89.81 86 TYR A O 1
ATOM 688 N N . LEU A 1 87 ? -0.800 5.108 -9.308 1.00 88.44 87 LEU A N 1
ATOM 689 C CA . LEU A 1 87 ? -1.523 6.165 -8.595 1.00 88.44 87 LEU A CA 1
ATOM 690 C C . LEU A 1 87 ? -2.789 6.557 -9.357 1.00 88.44 87 LEU A C 1
ATOM 692 O O . LEU A 1 87 ? -3.837 6.723 -8.743 1.00 88.44 87 LEU A O 1
ATOM 696 N N . TYR A 1 88 ? -2.704 6.694 -10.682 1.00 89.56 88 TYR A N 1
ATOM 697 C CA . TYR A 1 88 ? -3.815 7.153 -11.525 1.00 89.56 88 TYR A CA 1
ATOM 698 C C . TYR A 1 88 ? -4.717 6.011 -12.009 1.00 89.56 88 TYR A C 1
ATOM 700 O O . TYR A 1 88 ? -5.890 6.234 -12.307 1.00 89.56 88 TYR A O 1
ATOM 708 N N . ARG A 1 89 ? -4.167 4.796 -12.094 1.00 91.12 89 ARG A N 1
ATOM 709 C CA . ARG A 1 89 ? -4.795 3.590 -12.644 1.00 91.12 89 ARG A CA 1
ATOM 710 C C . ARG A 1 89 ? -4.646 2.419 -11.673 1.00 91.12 89 ARG A C 1
ATOM 712 O O . ARG A 1 89 ? -3.847 1.505 -11.909 1.00 91.12 89 ARG A O 1
ATOM 719 N N . PRO A 1 90 ? -5.384 2.432 -10.552 1.00 91.56 90 PRO A N 1
ATOM 720 C CA . PRO A 1 90 ? -5.216 1.432 -9.508 1.00 91.56 90 PRO A CA 1
ATOM 721 C C . PRO A 1 90 ? -5.575 0.019 -9.979 1.00 91.56 90 PRO A C 1
ATOM 723 O O . PRO A 1 90 ? -5.059 -0.941 -9.421 1.00 91.56 90 PRO A O 1
ATOM 726 N N . GLU A 1 91 ? -6.336 -0.142 -11.069 1.00 92.88 91 GLU A N 1
ATOM 727 C CA . GLU A 1 91 ? -6.631 -1.452 -11.655 1.00 92.88 91 GLU A CA 1
ATOM 728 C C . GLU A 1 91 ? -5.375 -2.252 -12.051 1.00 92.88 91 GLU A C 1
ATOM 730 O O . GLU A 1 91 ? -5.419 -3.484 -12.109 1.00 92.88 91 GLU A O 1
ATOM 735 N N . LEU A 1 92 ? -4.244 -1.571 -12.279 1.00 92.00 92 LEU A N 1
ATOM 736 C CA . LEU A 1 92 ? -2.948 -2.200 -12.541 1.00 92.00 92 LEU A CA 1
ATOM 737 C C . LEU A 1 92 ? -2.435 -3.006 -11.335 1.00 92.00 92 LEU A C 1
ATOM 739 O O . LEU A 1 92 ? -1.671 -3.957 -11.510 1.00 92.00 92 LEU A O 1
ATOM 743 N N . LEU A 1 93 ? -2.889 -2.684 -10.118 1.00 93.50 93 LEU A N 1
ATOM 744 C CA . LEU A 1 93 ? -2.503 -3.377 -8.886 1.00 93.50 93 LEU A CA 1
ATOM 745 C C . LEU A 1 93 ? -2.995 -4.823 -8.843 1.00 93.50 93 LEU A C 1
ATOM 747 O O . LEU A 1 93 ? -2.306 -5.665 -8.275 1.00 93.50 93 LEU A O 1
ATOM 751 N N . ARG A 1 94 ? -4.119 -5.146 -9.500 1.00 91.31 94 ARG A N 1
ATOM 752 C CA . ARG A 1 94 ? -4.724 -6.492 -9.470 1.00 91.31 94 ARG A CA 1
ATOM 753 C C . ARG A 1 94 ? -3.738 -7.601 -9.845 1.00 91.31 94 ARG A C 1
ATOM 755 O O . ARG A 1 94 ? -3.782 -8.685 -9.279 1.00 91.31 94 ARG A O 1
ATOM 762 N N . ASN A 1 95 ? -2.850 -7.323 -10.798 1.00 89.06 95 ASN A N 1
ATOM 763 C CA . ASN A 1 95 ? -1.855 -8.282 -11.281 1.00 89.06 95 ASN A CA 1
ATOM 764 C C . ASN A 1 95 ? -0.423 -7.871 -10.922 1.00 89.06 95 ASN A C 1
ATOM 766 O O . ASN A 1 95 ? 0.529 -8.503 -11.381 1.00 89.06 95 ASN A O 1
ATOM 770 N N . ALA A 1 96 ? -0.250 -6.815 -10.123 1.00 90.19 96 ALA A N 1
ATOM 771 C CA . ALA A 1 96 ? 1.071 -6.351 -9.744 1.00 90.19 96 ALA A CA 1
ATOM 772 C C . ALA A 1 96 ? 1.783 -7.431 -8.910 1.00 90.19 96 ALA A C 1
ATOM 774 O O . ALA A 1 96 ? 1.164 -8.028 -8.015 1.00 90.19 96 ALA A O 1
ATOM 775 N N . PRO A 1 97 ? 3.071 -7.703 -9.187 1.00 89.25 97 PRO A N 1
ATOM 776 C CA . PRO A 1 97 ? 3.862 -8.599 -8.359 1.00 89.25 97 PRO A CA 1
ATOM 777 C C . PRO A 1 97 ? 4.192 -7.925 -7.023 1.00 89.25 97 PRO A C 1
ATOM 779 O O . PRO A 1 97 ? 4.331 -6.699 -6.957 1.00 89.25 97 PRO A O 1
ATOM 782 N N . LEU A 1 98 ? 4.382 -8.735 -5.977 1.00 88.12 98 LEU A N 1
ATOM 783 C CA . LEU A 1 98 ? 4.632 -8.283 -4.603 1.00 88.12 98 LEU A CA 1
ATOM 784 C C . LEU A 1 98 ? 5.703 -7.186 -4.520 1.00 88.12 98 LEU A C 1
ATOM 786 O O . LEU A 1 98 ? 5.501 -6.170 -3.868 1.00 88.12 98 LEU A O 1
ATOM 790 N N . THR A 1 99 ? 6.810 -7.332 -5.247 1.00 84.81 99 THR A N 1
ATOM 791 C CA . THR A 1 99 ? 7.886 -6.334 -5.283 1.00 84.81 99 THR A CA 1
ATOM 792 C C . THR A 1 99 ? 7.403 -4.935 -5.653 1.00 84.81 99 THR A C 1
ATOM 794 O O . THR A 1 99 ? 7.792 -3.966 -5.007 1.00 84.81 99 THR A O 1
ATOM 797 N N . LYS A 1 100 ? 6.539 -4.808 -6.668 1.00 86.62 100 LYS A N 1
ATOM 798 C CA . LYS A 1 100 ? 6.006 -3.504 -7.085 1.00 86.62 100 LYS A CA 1
ATOM 799 C C . LYS A 1 100 ? 5.029 -2.956 -6.053 1.00 86.62 100 LYS A C 1
ATO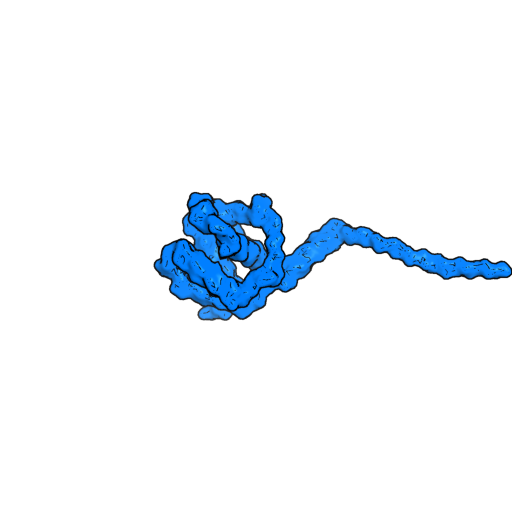M 801 O O . LYS A 1 100 ? 5.064 -1.770 -5.762 1.00 86.62 100 LYS A O 1
ATOM 806 N N . VAL A 1 101 ? 4.215 -3.825 -5.464 1.00 90.88 101 VAL A N 1
ATOM 807 C CA . VAL A 1 101 ? 3.254 -3.469 -4.412 1.00 90.88 101 VAL A CA 1
ATOM 808 C C . VAL A 1 101 ? 3.974 -2.919 -3.179 1.00 90.88 101 VAL A C 1
ATOM 810 O O . VAL A 1 101 ? 3.614 -1.859 -2.677 1.00 90.88 101 VAL A O 1
ATOM 813 N N . ILE A 1 102 ? 5.047 -3.574 -2.736 1.00 88.62 102 ILE A N 1
ATOM 814 C CA . ILE A 1 102 ? 5.851 -3.102 -1.604 1.00 88.62 102 ILE A CA 1
ATOM 815 C C . ILE A 1 102 ? 6.621 -1.825 -1.942 1.00 88.62 102 ILE A C 1
ATOM 817 O O . ILE A 1 102 ? 6.687 -0.931 -1.102 1.00 88.62 102 ILE A O 1
ATOM 821 N N . LEU A 1 103 ? 7.153 -1.691 -3.164 1.00 85.19 103 LEU A N 1
ATOM 822 C CA . LEU A 1 103 ? 7.767 -0.434 -3.615 1.00 85.19 103 LEU A CA 1
ATOM 823 C C . LEU A 1 103 ? 6.766 0.716 -3.554 1.00 85.19 103 LEU A C 1
ATOM 825 O O . LEU A 1 103 ? 7.076 1.762 -2.995 1.00 85.19 103 LEU A O 1
ATOM 829 N N . LEU A 1 104 ? 5.555 0.507 -4.065 1.00 89.44 104 LEU A N 1
ATOM 830 C CA . LEU A 1 104 ? 4.490 1.502 -4.026 1.00 89.44 104 LEU A CA 1
ATOM 831 C C . LEU A 1 104 ? 4.097 1.856 -2.592 1.00 89.44 104 LEU A C 1
ATOM 833 O O . LEU A 1 104 ? 3.970 3.038 -2.278 1.00 89.44 104 LEU A O 1
ATOM 837 N N . LEU A 1 105 ? 3.954 0.862 -1.712 1.00 90.38 105 LEU A N 1
ATOM 838 C CA . LEU A 1 105 ? 3.650 1.088 -0.301 1.00 90.38 105 LEU A CA 1
ATOM 839 C C . LEU A 1 105 ? 4.743 1.918 0.370 1.00 90.38 105 LEU A C 1
ATOM 841 O O . LEU A 1 105 ? 4.438 2.948 0.968 1.00 90.38 105 LEU A O 1
ATOM 845 N N . LYS A 1 106 ? 6.008 1.514 0.233 1.00 87.62 106 LYS A N 1
ATOM 846 C CA . LYS A 1 106 ? 7.135 2.255 0.793 1.00 87.62 106 LYS A CA 1
ATOM 847 C C . LYS A 1 106 ? 7.137 3.693 0.294 1.00 87.62 106 LYS A C 1
ATOM 849 O O . LYS A 1 106 ? 7.139 4.604 1.112 1.00 87.62 106 LYS A O 1
ATOM 854 N N . GLU A 1 107 ? 7.113 3.893 -1.021 1.00 85.50 107 GLU A N 1
ATOM 855 C CA . GLU A 1 107 ? 7.190 5.226 -1.620 1.00 85.50 107 GLU A CA 1
ATOM 856 C C . GLU A 1 107 ? 6.015 6.097 -1.164 1.00 85.50 107 GLU A C 1
ATOM 858 O O . GLU A 1 107 ? 6.224 7.247 -0.784 1.00 85.50 107 GLU A O 1
ATOM 863 N N . THR A 1 108 ? 4.808 5.527 -1.070 1.00 88.06 108 THR A N 1
ATOM 864 C CA . THR A 1 108 ? 3.627 6.210 -0.515 1.00 88.06 108 THR A CA 1
ATOM 865 C C . THR A 1 108 ? 3.874 6.674 0.918 1.00 88.06 108 THR A C 1
ATOM 867 O O . THR A 1 108 ? 3.594 7.826 1.245 1.00 88.06 108 THR A O 1
ATOM 870 N N . LEU A 1 109 ? 4.427 5.811 1.773 1.00 87.88 109 LEU A N 1
ATOM 871 C CA . LEU A 1 109 ? 4.652 6.111 3.189 1.00 87.88 109 LEU A CA 1
ATOM 872 C C . LEU A 1 109 ? 5.839 7.057 3.418 1.00 87.88 109 LEU A C 1
ATOM 874 O O . LEU A 1 109 ? 5.794 7.871 4.338 1.00 87.88 109 LEU A O 1
ATOM 878 N N . THR A 1 110 ? 6.860 7.025 2.559 1.00 82.50 110 THR A N 1
ATOM 879 C CA . THR A 1 110 ? 8.027 7.918 2.642 1.00 82.50 110 THR A CA 1
ATOM 880 C C . THR A 1 110 ? 7.829 9.260 1.935 1.00 82.50 110 THR A C 1
ATOM 882 O O . THR A 1 110 ? 8.652 10.168 2.085 1.00 82.50 110 THR A O 1
ATOM 885 N N . TYR A 1 111 ? 6.758 9.418 1.150 1.00 80.31 111 TYR A N 1
ATOM 886 C CA . TYR A 1 111 ? 6.517 10.644 0.399 1.00 80.31 111 TYR A CA 1
ATOM 887 C C . TYR A 1 111 ? 6.258 11.829 1.337 1.00 80.31 111 TYR A C 1
ATOM 889 O O . TYR A 1 111 ? 5.319 11.834 2.125 1.00 80.31 111 TYR A O 1
ATOM 897 N N . ARG A 1 112 ? 7.069 12.888 1.230 1.00 75.62 112 ARG A N 1
ATOM 898 C CA . ARG A 1 112 ? 7.017 14.030 2.165 1.00 75.62 112 ARG A CA 1
ATOM 899 C C . ARG A 1 112 ? 5.686 14.790 2.162 1.00 75.62 112 ARG A C 1
ATOM 901 O O . ARG A 1 112 ? 5.369 15.439 3.152 1.00 75.62 112 ARG A O 1
ATOM 908 N N . ASN A 1 113 ? 4.930 14.748 1.062 1.00 79.38 113 ASN A N 1
ATOM 909 C CA . ASN A 1 113 ? 3.664 15.467 0.918 1.00 79.38 113 ASN A CA 1
ATOM 910 C C . ASN A 1 113 ? 2.524 14.531 0.490 1.00 79.38 113 ASN A C 1
ATOM 912 O O . ASN A 1 113 ? 2.103 14.535 -0.669 1.00 79.38 113 ASN A O 1
ATOM 916 N N . TRP A 1 114 ? 2.018 13.728 1.427 1.00 78.94 114 TRP A N 1
ATOM 917 C CA . TRP A 1 114 ? 0.900 12.811 1.174 1.00 78.94 114 TRP A CA 1
ATOM 918 C C . TRP A 1 114 ? -0.346 13.501 0.642 1.00 78.94 114 TRP A C 1
ATOM 920 O O . TRP A 1 114 ? -1.022 12.949 -0.215 1.00 78.94 114 TRP A O 1
ATOM 930 N N . GLN A 1 115 ? -0.637 14.715 1.112 1.00 77.81 115 GLN A N 1
ATOM 931 C CA . GLN A 1 115 ? -1.793 15.470 0.635 1.00 77.81 115 GLN A CA 1
ATOM 932 C C . GLN A 1 115 ? -1.669 15.774 -0.861 1.00 77.81 115 GLN A C 1
ATOM 934 O O . GLN A 1 115 ? -2.628 15.578 -1.599 1.00 77.81 115 GLN A O 1
ATOM 939 N N . GLY A 1 116 ? -0.480 16.172 -1.323 1.00 79.50 116 GLY A N 1
ATOM 940 C CA . GLY A 1 116 ? -0.214 16.375 -2.749 1.00 79.50 116 GLY A CA 1
ATOM 941 C C . GLY A 1 116 ? -0.297 15.081 -3.563 1.00 79.50 116 GLY A C 1
ATOM 942 O O . GLY A 1 116 ? -0.894 15.071 -4.634 1.00 79.50 116 GLY A O 1
ATOM 943 N N . LEU A 1 117 ? 0.243 13.975 -3.041 1.00 80.69 117 LEU A N 1
ATOM 944 C CA . LEU A 1 117 ? 0.173 12.670 -3.710 1.00 80.69 117 LEU A CA 1
ATOM 945 C C . LEU A 1 117 ? -1.272 12.166 -3.823 1.00 80.69 117 LEU A C 1
ATOM 947 O O . LEU A 1 117 ? -1.685 11.731 -4.893 1.00 80.69 117 LEU A O 1
ATOM 951 N N . LEU A 1 118 ? -2.063 12.275 -2.754 1.00 79.56 118 LEU A N 1
ATOM 952 C CA . LEU A 1 118 ? -3.462 11.843 -2.732 1.00 79.56 118 LEU A CA 1
ATOM 953 C C . LEU A 1 118 ? -4.386 12.718 -3.580 1.00 79.56 118 LEU A C 1
ATOM 955 O O . LEU A 1 118 ? -5.379 12.214 -4.087 1.00 79.56 118 LEU A O 1
ATOM 959 N N . GLN A 1 119 ? -4.079 14.007 -3.747 1.00 84.88 119 GLN A N 1
ATOM 960 C CA . GLN A 1 119 ? -4.827 14.872 -4.667 1.00 84.88 119 GLN A CA 1
ATOM 961 C C . GLN A 1 119 ? -4.668 14.447 -6.130 1.00 84.88 119 GLN A C 1
ATOM 963 O O . GLN A 1 119 ? -5.563 14.685 -6.937 1.00 84.88 119 GLN A O 1
ATOM 968 N N . LEU A 1 120 ? -3.526 13.848 -6.468 1.00 83.00 120 LEU A N 1
ATOM 969 C CA . LEU A 1 120 ? -3.230 13.354 -7.810 1.00 83.00 120 LEU A CA 1
ATOM 970 C C . LEU A 1 120 ? -3.687 11.903 -7.997 1.00 83.00 120 LEU A C 1
ATOM 972 O O . LEU A 1 120 ? -4.065 11.515 -9.099 1.00 83.00 120 LEU A O 1
ATOM 976 N N . ALA A 1 121 ? -3.658 11.107 -6.930 1.00 86.88 121 ALA A N 1
ATOM 977 C CA . ALA A 1 121 ? -4.015 9.702 -6.977 1.00 86.88 121 ALA A CA 1
ATOM 978 C C . ALA A 1 121 ? -5.524 9.478 -7.161 1.00 86.88 121 ALA A C 1
ATOM 980 O O . ALA A 1 121 ? -6.379 10.237 -6.706 1.00 86.88 121 ALA A O 1
ATOM 981 N N . HIS A 1 122 ? -5.853 8.354 -7.787 1.00 90.75 122 HIS A N 1
ATOM 982 C CA . HIS A 1 122 ? -7.207 7.844 -7.869 1.00 90.75 122 HIS A CA 1
ATOM 983 C C . HIS A 1 122 ? -7.737 7.525 -6.455 1.00 90.75 122 HIS A C 1
ATOM 985 O O . HIS A 1 122 ? -7.008 6.926 -5.660 1.00 90.75 122 HIS A O 1
ATOM 991 N N . PRO A 1 123 ? -9.016 7.806 -6.125 1.00 88.94 123 PRO A N 1
ATOM 992 C CA . PRO A 1 123 ? -9.572 7.576 -4.782 1.00 88.94 123 PRO A CA 1
ATOM 993 C C . PRO A 1 123 ? -9.444 6.134 -4.266 1.00 88.94 123 PRO A C 1
ATOM 995 O O . PRO A 1 123 ? -9.407 5.891 -3.063 1.00 88.94 123 PRO A O 1
ATOM 998 N N . HIS A 1 124 ? -9.371 5.168 -5.183 1.00 91.31 124 HIS A N 1
ATOM 999 C CA . HIS A 1 124 ? -9.218 3.744 -4.872 1.00 91.31 124 HIS A CA 1
ATOM 1000 C C . HIS A 1 124 ? -7.767 3.248 -4.851 1.00 91.31 124 HIS A C 1
ATOM 1002 O O . HIS A 1 124 ? -7.562 2.058 -4.635 1.00 91.31 124 HIS A O 1
ATOM 1008 N N . TYR A 1 125 ? -6.772 4.122 -5.035 1.00 92.31 125 TYR A N 1
ATOM 1009 C CA . TYR A 1 125 ? -5.358 3.744 -5.009 1.00 92.31 125 TYR A CA 1
ATOM 1010 C C . TYR A 1 125 ? -4.962 3.044 -3.709 1.00 92.31 125 TYR A C 1
ATOM 1012 O O . TYR A 1 125 ? -4.567 1.881 -3.737 1.00 92.31 125 TYR A O 1
ATOM 1020 N N . LEU A 1 126 ? -5.110 3.724 -2.567 1.00 92.75 126 LEU A N 1
ATOM 1021 C CA . LEU A 1 126 ? -4.712 3.154 -1.281 1.00 92.75 126 LEU A CA 1
ATOM 1022 C C . LEU A 1 126 ? -5.534 1.898 -0.927 1.00 92.75 126 LEU A C 1
ATOM 1024 O O . LEU A 1 126 ? -4.916 0.890 -0.589 1.00 92.75 126 LEU A O 1
ATOM 1028 N N . PRO A 1 127 ? -6.878 1.886 -1.064 1.00 93.31 127 PRO A N 1
ATOM 1029 C CA . PRO A 1 127 ? -7.663 0.675 -0.837 1.00 93.31 127 PRO A CA 1
ATOM 1030 C C . PRO A 1 127 ? -7.210 -0.529 -1.670 1.00 93.31 127 PRO A C 1
ATOM 1032 O O . PRO A 1 127 ? -7.042 -1.607 -1.109 1.00 93.31 127 PRO A O 1
ATOM 1035 N N . GLN A 1 128 ? -6.969 -0.352 -2.975 1.00 94.75 128 GLN A N 1
ATOM 1036 C CA . GLN A 1 128 ? -6.537 -1.449 -3.849 1.00 94.75 128 GLN A CA 1
ATOM 1037 C C . GLN A 1 128 ? -5.091 -1.869 -3.585 1.00 94.75 128 GLN A C 1
ATOM 1039 O O . GLN A 1 128 ? -4.761 -3.043 -3.722 1.00 94.75 128 GLN A O 1
ATOM 1044 N N . LEU A 1 129 ? -4.224 -0.940 -3.175 1.00 94.81 129 LEU A N 1
ATOM 1045 C CA . LEU A 1 129 ? -2.855 -1.268 -2.785 1.00 94.81 129 LEU A CA 1
ATOM 1046 C C . LEU A 1 129 ? -2.853 -2.160 -1.541 1.00 94.81 129 LEU A C 1
ATOM 1048 O O . LEU A 1 129 ? -2.174 -3.182 -1.519 1.00 94.81 129 LEU A O 1
ATOM 1052 N N . LEU A 1 130 ? -3.646 -1.795 -0.530 1.00 94.88 130 LEU A N 1
ATOM 1053 C CA . LEU A 1 130 ? -3.797 -2.571 0.700 1.00 94.88 130 LEU A CA 1
ATOM 1054 C C . LEU A 1 130 ? -4.498 -3.911 0.454 1.00 94.88 130 LEU A C 1
ATOM 1056 O O . LEU A 1 130 ? -4.075 -4.921 1.003 1.00 94.88 130 LEU A O 1
ATOM 1060 N N . GLU A 1 131 ? -5.522 -3.943 -0.399 1.00 94.69 131 GLU A N 1
ATOM 1061 C CA . GLU A 1 131 ? -6.149 -5.190 -0.854 1.00 94.69 131 GLU A CA 1
ATOM 1062 C C . GLU A 1 131 ? -5.130 -6.114 -1.500 1.00 94.69 131 GLU A C 1
ATOM 1064 O O . GLU A 1 131 ? -5.012 -7.272 -1.111 1.00 94.69 131 GLU A O 1
ATOM 1069 N N . ARG A 1 132 ? -4.304 -5.572 -2.394 1.00 95.25 132 ARG A N 1
ATOM 1070 C CA . ARG A 1 132 ? -3.283 -6.365 -3.054 1.00 95.25 132 ARG A CA 1
ATOM 1071 C C . ARG A 1 132 ? -2.221 -6.892 -2.089 1.00 95.25 132 ARG A C 1
ATOM 1073 O O . ARG A 1 132 ? -1.702 -7.976 -2.312 1.00 95.25 132 ARG A O 1
ATOM 1080 N N . ILE A 1 133 ? -1.886 -6.158 -1.027 1.00 94.00 133 ILE A N 1
ATOM 1081 C CA . ILE A 1 133 ? -0.989 -6.657 0.031 1.00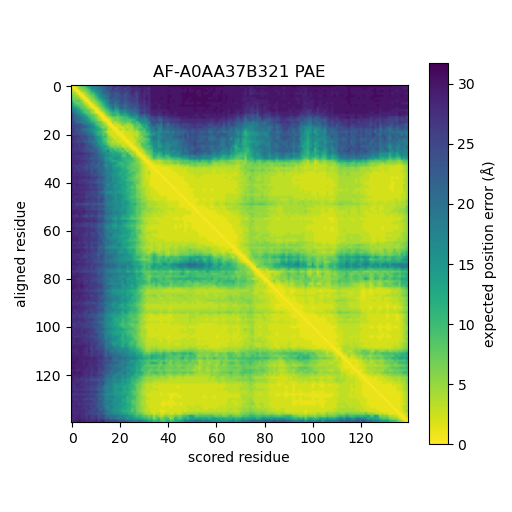 94.00 133 ILE A CA 1
ATOM 1082 C C . ILE A 1 133 ? -1.628 -7.837 0.766 1.00 94.00 133 ILE A C 1
ATOM 1084 O O . ILE A 1 133 ? -0.943 -8.824 1.026 1.00 94.00 133 ILE A O 1
ATOM 1088 N N . ARG A 1 134 ? -2.934 -7.764 1.055 1.00 94.00 134 ARG A N 1
ATOM 1089 C CA . ARG A 1 134 ? -3.670 -8.863 1.695 1.00 94.00 134 A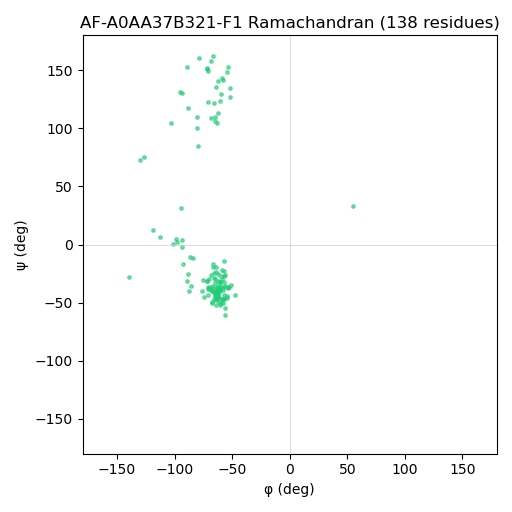RG A CA 1
ATOM 1090 C C . ARG A 1 134 ? -3.681 -10.132 0.843 1.00 94.00 134 ARG A C 1
ATOM 1092 O O . ARG A 1 134 ? -3.529 -11.206 1.411 1.00 94.00 134 ARG A O 1
ATOM 1099 N N . ASP A 1 135 ? -3.741 -10.024 -0.486 1.00 94.06 135 ASP A N 1
ATOM 1100 C CA . ASP A 1 135 ? -3.636 -11.188 -1.389 1.00 94.06 135 ASP A CA 1
ATOM 1101 C C . ASP A 1 135 ? -2.322 -11.979 -1.226 1.00 94.06 135 ASP A C 1
ATOM 1103 O O . ASP A 1 135 ? -2.240 -13.135 -1.637 1.00 94.06 135 ASP A O 1
ATOM 1107 N N . PHE A 1 136 ? -1.276 -11.346 -0.687 1.00 92.25 136 PHE A N 1
ATOM 1108 C CA . PHE A 1 136 ? 0.022 -11.971 -0.414 1.00 92.25 136 PHE A CA 1
ATOM 1109 C C . PHE A 1 136 ? 0.222 -12.335 1.063 1.00 92.25 136 PHE A C 1
ATOM 1111 O O . PHE A 1 136 ? 1.291 -12.825 1.430 1.00 92.25 136 PHE A O 1
ATOM 1118 N N . SER A 1 137 ? -0.765 -12.059 1.915 1.00 90.44 137 SER A N 1
ATOM 1119 C CA . SER A 1 137 ? -0.732 -12.419 3.330 1.00 90.44 137 SER A CA 1
ATOM 1120 C C . SER A 1 137 ? -1.304 -13.815 3.558 1.00 90.44 137 SER A C 1
ATOM 1122 O O . SER A 1 137 ? -2.183 -14.255 2.823 1.00 90.44 137 SER A O 1
ATOM 1124 N N . ASP A 1 138 ? -0.844 -14.471 4.619 1.00 85.31 138 ASP A N 1
ATOM 1125 C CA . ASP A 1 138 ? -1.348 -15.778 5.063 1.00 85.31 138 ASP A CA 1
ATOM 1126 C C . ASP A 1 138 ? -2.438 -15.616 6.142 1.00 85.31 138 ASP A C 1
ATOM 1128 O O . ASP A 1 138 ? -2.523 -16.406 7.082 1.00 85.31 138 ASP A O 1
ATOM 1132 N N . LEU A 1 139 ? -3.213 -14.529 6.086 1.00 71.44 139 LEU A N 1
ATOM 1133 C CA . LEU A 1 139 ? -4.338 -14.316 6.995 1.00 71.44 139 LEU A CA 1
ATOM 1134 C C . LEU A 1 139 ? -5.541 -15.123 6.485 1.00 71.44 139 LEU A C 1
ATOM 1136 O O . LEU A 1 139 ? -6.098 -14.786 5.441 1.00 71.44 139 LEU A O 1
ATOM 1140 N N . ASP A 1 140 ? -5.901 -16.182 7.216 1.00 55.88 140 ASP A N 1
ATOM 1141 C CA . ASP A 1 140 ? -7.115 -16.991 7.000 1.00 55.88 140 ASP A CA 1
ATOM 1142 C C . ASP A 1 140 ? -8.413 -16.231 7.343 1.00 55.88 140 ASP A C 1
ATOM 1144 O O . ASP A 1 140 ? -8.459 -15.555 8.402 1.00 55.88 140 ASP A O 1
#